Protein AF-A0A3D4I1H3-F1 (afdb_monomer_lite)

pLDDT: mean 95.46, std 5.91, range [66.62, 98.62]

Secondary structure (DSSP, 8-state):
------HHHHHHHHHHHHHHHHHTT-HHHHHHHHHHH-

Structure (mmCIF, N/CA/C/O backbone):
data_AF-A0A3D4I1H3-F1
#
_entry.id   AF-A0A3D4I1H3-F1
#
loop_
_atom_site.group_PDB
_atom_site.id
_atom_site.type_symbol
_atom_site.label_atom_id
_atom_site.label_alt_id
_atom_site.label_comp_id
_atom_site.label_asym_id
_atom_site.label_entity_id
_atom_site.label_seq_id
_atom_site.pdbx_PDB_ins_code
_atom_site.Cartn_x
_atom_site.Cartn_y
_atom_site.Cartn_z
_atom_site.occupancy
_atom_site.B_iso_or_equiv
_atom_site.auth_seq_id
_atom_site.auth_comp_id
_atom_site.auth_asym_id
_atom_site.auth_atom_id
_atom_site.pdbx_PDB_model_num
ATOM 1 N N . SER A 1 1 ? 14.328 -15.630 1.829 1.00 80.31 1 SER A N 1
ATOM 2 C CA . SER A 1 1 ? 13.768 -15.468 0.472 1.00 80.31 1 SER A CA 1
ATOM 3 C C . SER A 1 1 ? 14.115 -14.091 -0.059 1.00 80.31 1 SER A C 1
ATOM 5 O O . SER A 1 1 ? 14.250 -13.183 0.752 1.00 80.31 1 SER A O 1
ATOM 7 N N . PHE A 1 2 ? 14.286 -13.933 -1.372 1.00 92.19 2 PHE A N 1
ATOM 8 C CA . PHE A 1 2 ? 14.514 -12.636 -2.020 1.00 92.19 2 PHE A CA 1
ATOM 9 C C . PHE A 1 2 ? 13.306 -12.308 -2.903 1.00 92.19 2 PHE A C 1
ATOM 11 O O . PHE A 1 2 ? 12.884 -13.164 -3.677 1.00 92.19 2 PHE A O 1
ATOM 18 N N . ILE A 1 3 ? 12.736 -11.110 -2.754 1.00 93.75 3 ILE A N 1
ATOM 19 C CA . ILE A 1 3 ? 11.599 -10.617 -3.543 1.00 93.75 3 ILE A CA 1
ATOM 20 C C . ILE A 1 3 ? 11.912 -9.185 -3.971 1.00 93.75 3 ILE A C 1
ATOM 22 O O . ILE A 1 3 ? 12.366 -8.378 -3.161 1.00 93.75 3 ILE A O 1
ATOM 26 N N . TYR A 1 4 ? 11.659 -8.891 -5.242 1.00 95.12 4 TYR A N 1
ATOM 27 C CA . TYR A 1 4 ? 11.843 -7.580 -5.847 1.00 95.12 4 TYR A CA 1
ATOM 28 C C . TYR A 1 4 ? 10.612 -7.238 -6.687 1.00 95.12 4 TYR A C 1
ATOM 30 O O . TYR A 1 4 ? 10.140 -8.080 -7.450 1.00 95.12 4 TYR A O 1
ATOM 38 N N . TYR A 1 5 ? 10.126 -6.007 -6.551 1.00 94.81 5 TYR A N 1
ATOM 39 C CA . TYR A 1 5 ? 9.059 -5.446 -7.373 1.00 94.81 5 TYR A CA 1
ATOM 40 C C . TYR A 1 5 ? 9.609 -4.258 -8.151 1.00 94.81 5 TYR A C 1
ATOM 42 O O . TYR A 1 5 ? 10.293 -3.403 -7.583 1.00 94.81 5 TYR A O 1
ATOM 50 N N . THR A 1 6 ? 9.286 -4.198 -9.441 1.00 96.38 6 THR A N 1
ATOM 51 C CA . THR A 1 6 ? 9.413 -2.950 -10.193 1.00 96.38 6 THR A CA 1
ATOM 52 C C . THR A 1 6 ? 8.399 -1.944 -9.658 1.00 96.38 6 THR A C 1
ATOM 54 O O . THR A 1 6 ? 7.382 -2.321 -9.074 1.00 96.38 6 THR A O 1
ATOM 57 N N . GLU A 1 7 ? 8.663 -0.659 -9.87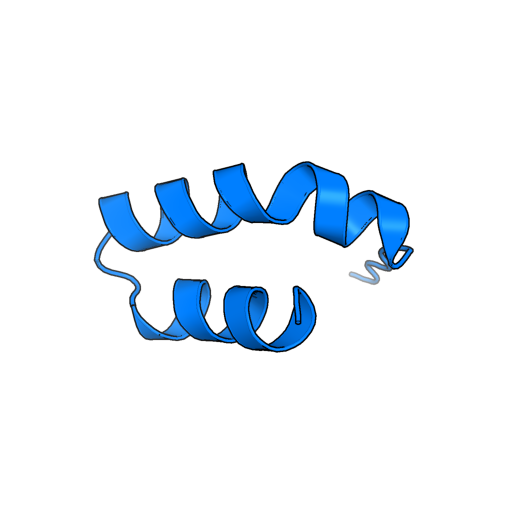2 1.00 95.50 7 GLU A N 1
ATOM 58 C CA . GLU A 1 7 ? 7.746 0.409 -9.464 1.00 95.50 7 GLU A CA 1
ATOM 59 C C . GLU A 1 7 ? 6.344 0.210 -10.058 1.00 95.50 7 GLU A C 1
ATOM 61 O O . GLU A 1 7 ? 5.358 0.249 -9.332 1.00 95.50 7 GLU A O 1
ATOM 66 N N . GLU A 1 8 ? 6.260 -0.110 -11.353 1.00 96.56 8 GLU A N 1
ATOM 67 C CA . GLU A 1 8 ? 4.992 -0.370 -12.043 1.00 96.56 8 GLU A CA 1
ATOM 68 C C . GLU A 1 8 ? 4.234 -1.565 -11.451 1.00 96.56 8 GLU A C 1
ATOM 70 O O . GLU A 1 8 ? 3.023 -1.486 -11.259 1.00 96.56 8 GLU A O 1
ATOM 75 N N . ALA A 1 9 ? 4.934 -2.653 -11.110 1.00 96.88 9 ALA A N 1
ATOM 76 C CA . ALA A 1 9 ? 4.307 -3.829 -10.510 1.00 96.88 9 ALA A CA 1
ATOM 77 C C . ALA A 1 9 ? 3.843 -3.572 -9.069 1.00 96.88 9 ALA A C 1
ATOM 79 O O . ALA A 1 9 ? 2.826 -4.113 -8.647 1.00 96.88 9 ALA A O 1
ATOM 80 N N . LEU A 1 10 ? 4.574 -2.754 -8.302 1.00 96.25 10 LEU A N 1
ATOM 81 C CA . LEU A 1 10 ? 4.139 -2.362 -6.963 1.00 96.25 10 LEU A CA 1
ATOM 82 C C . LEU A 1 10 ? 2.938 -1.414 -7.032 1.00 96.25 10 LEU A C 1
ATOM 84 O O . LEU A 1 10 ? 2.004 -1.570 -6.253 1.00 96.25 10 LEU A O 1
ATOM 88 N N . ARG A 1 11 ? 2.950 -0.463 -7.971 1.00 96.19 11 ARG A N 1
ATOM 89 C CA . ARG A 1 11 ? 1.867 0.503 -8.175 1.00 96.19 11 ARG A CA 1
ATOM 90 C C . ARG A 1 11 ? 0.600 -0.153 -8.724 1.00 96.19 11 ARG A C 1
ATOM 92 O O . ARG A 1 11 ? -0.490 0.256 -8.361 1.00 96.19 11 ARG A O 1
ATOM 99 N N . SER A 1 12 ? 0.707 -1.181 -9.566 1.00 97.06 12 SER A N 1
ATOM 100 C CA . SER A 1 12 ? -0.478 -1.906 -10.046 1.00 97.06 12 SER A CA 1
ATOM 101 C C . SER A 1 12 ? -1.143 -2.761 -8.963 1.00 97.06 12 SER A C 1
ATOM 103 O O . SER A 1 12 ? -2.328 -3.056 -9.075 1.00 97.06 12 SER A O 1
ATOM 105 N N . ALA A 1 13 ? -0.403 -3.135 -7.914 1.00 96.94 13 ALA A N 1
ATOM 106 C CA . ALA A 1 13 ? -0.895 -3.942 -6.800 1.00 96.94 13 ALA A CA 1
ATOM 107 C C . ALA A 1 13 ? -1.158 -3.138 -5.510 1.00 96.94 13 ALA A C 1
ATOM 109 O O . ALA A 1 13 ? -1.662 -3.705 -4.539 1.00 96.94 13 ALA A O 1
ATOM 110 N N . SER A 1 14 ? -0.798 -1.849 -5.453 1.00 97.12 14 SER A N 1
ATOM 111 C CA . SER A 1 14 ? -0.814 -1.058 -4.214 1.00 97.12 14 SER A CA 1
ATOM 112 C C . SER A 1 14 ? -2.201 -0.975 -3.592 1.00 97.12 14 SER A C 1
ATOM 114 O O . SER A 1 14 ? -2.331 -1.194 -2.388 1.00 97.12 14 SER A O 1
ATOM 116 N N . ASP A 1 15 ? -3.224 -0.732 -4.410 1.00 97.69 15 ASP A N 1
ATOM 117 C CA . ASP A 1 15 ? -4.608 -0.555 -3.963 1.00 97.69 15 ASP A CA 1
ATOM 118 C C . ASP A 1 15 ? -5.136 -1.806 -3.255 1.00 97.69 15 ASP A C 1
ATOM 120 O O . ASP A 1 15 ? -5.715 -1.721 -2.170 1.00 97.69 15 ASP A O 1
ATOM 124 N N . ASP A 1 16 ? -4.875 -2.982 -3.829 1.00 98.19 16 ASP A N 1
ATOM 125 C CA . ASP A 1 16 ? -5.290 -4.260 -3.255 1.00 98.19 16 ASP A CA 1
ATOM 126 C C . ASP A 1 16 ? -4.528 -4.563 -1.959 1.00 98.19 16 ASP A C 1
ATOM 128 O O . ASP A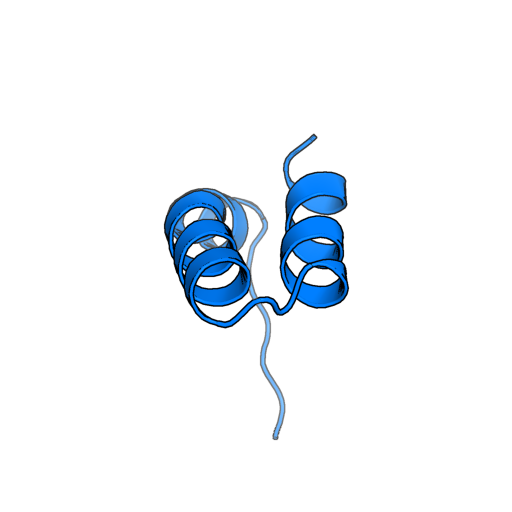 1 16 ? -5.131 -4.984 -0.969 1.00 98.19 16 ASP A O 1
ATOM 132 N N . ILE A 1 17 ? -3.213 -4.307 -1.923 1.00 97.62 17 ILE A N 1
ATOM 133 C CA . ILE A 1 17 ? -2.392 -4.512 -0.718 1.00 97.62 17 ILE A CA 1
ATOM 134 C C . ILE A 1 17 ?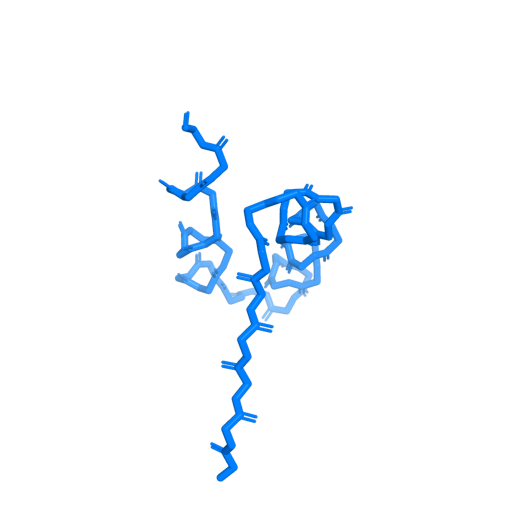 -2.876 -3.607 0.422 1.00 97.62 17 ILE A C 1
ATOM 136 O O . ILE A 1 17 ? -3.005 -4.066 1.560 1.00 97.62 17 ILE A O 1
ATOM 140 N N . ILE A 1 18 ? -3.159 -2.335 0.127 1.00 98.19 18 ILE A N 1
ATOM 141 C CA . ILE A 1 18 ? -3.685 -1.372 1.099 1.00 98.19 18 ILE A CA 1
ATOM 142 C C . ILE A 1 18 ? -5.045 -1.845 1.608 1.00 98.19 18 ILE A C 1
ATOM 144 O O . ILE A 1 18 ? -5.234 -1.944 2.819 1.00 98.19 18 ILE A O 1
ATOM 148 N N . ARG A 1 19 ? -5.960 -2.219 0.706 1.00 98.38 19 ARG A N 1
ATOM 149 C CA . ARG A 1 19 ? -7.311 -2.667 1.064 1.00 98.38 19 ARG A CA 1
ATOM 150 C C . ARG A 1 19 ? -7.295 -3.904 1.961 1.00 98.38 19 ARG A C 1
ATOM 152 O O . ARG A 1 19 ? -8.077 -3.980 2.908 1.00 98.38 19 ARG A O 1
ATOM 159 N N . LEU A 1 20 ? -6.409 -4.861 1.686 1.00 98.62 20 LEU A N 1
ATOM 160 C CA . LEU A 1 20 ? -6.222 -6.043 2.530 1.00 98.62 20 LEU A CA 1
ATOM 161 C C . LEU A 1 20 ? -5.679 -5.660 3.911 1.00 98.62 20 LEU A C 1
ATOM 163 O O . LEU A 1 20 ? -6.239 -6.072 4.925 1.00 98.62 20 LEU A O 1
ATOM 167 N N . ALA A 1 21 ? -4.642 -4.821 3.964 1.00 98.44 21 ALA A N 1
ATOM 168 C CA . ALA A 1 21 ? -4.065 -4.371 5.227 1.00 98.44 21 ALA A CA 1
ATOM 169 C C . ALA A 1 21 ? -5.073 -3.582 6.082 1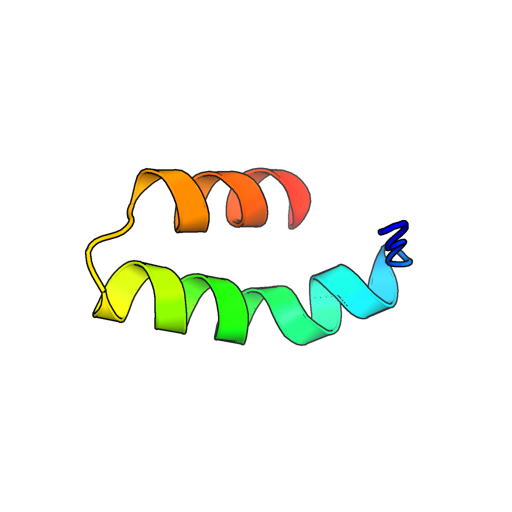.00 98.44 21 ALA A C 1
ATOM 171 O O . ALA A 1 21 ? -5.135 -3.775 7.295 1.00 98.44 21 ALA A O 1
ATOM 172 N N . GLU A 1 22 ? -5.894 -2.725 5.476 1.00 98.12 22 GLU A N 1
ATOM 173 C CA . GLU A 1 22 ? -6.966 -2.004 6.170 1.00 98.12 22 GLU A CA 1
ATOM 174 C C . GLU A 1 22 ? -8.060 -2.945 6.684 1.00 98.12 22 GLU A C 1
ATOM 176 O O . GLU A 1 22 ? -8.495 -2.797 7.828 1.00 98.12 22 GLU A O 1
ATOM 181 N N . ALA A 1 23 ? -8.467 -3.937 5.884 1.00 98.50 23 ALA A N 1
ATOM 182 C CA . ALA A 1 23 ? -9.460 -4.935 6.284 1.00 98.50 23 ALA A CA 1
ATOM 183 C C . ALA A 1 23 ? -9.007 -5.763 7.502 1.00 98.50 23 ALA A C 1
ATOM 185 O O . ALA A 1 23 ? -9.837 -6.176 8.311 1.00 98.50 23 ALA A O 1
ATOM 186 N N . GLU A 1 24 ? -7.698 -5.959 7.663 1.00 98.44 24 GLU A N 1
ATOM 187 C CA . GLU A 1 24 ? -7.089 -6.641 8.810 1.00 98.44 24 GLU A CA 1
ATOM 188 C C . GLU A 1 24 ? -6.737 -5.692 9.976 1.00 98.44 24 GLU A C 1
ATOM 190 O O . GLU A 1 24 ? -6.230 -6.133 11.009 1.00 98.44 24 GLU A O 1
ATOM 195 N N . GLY A 1 25 ? -6.992 -4.384 9.846 1.00 98.12 25 GLY A N 1
ATOM 196 C CA . GLY A 1 25 ? -6.639 -3.380 10.859 1.00 98.12 25 GLY A CA 1
ATOM 197 C C . GLY A 1 25 ? -5.136 -3.078 10.952 1.00 98.12 25 GLY A C 1
ATOM 198 O O . GLY A 1 25 ? -4.678 -2.447 11.908 1.00 98.12 25 GLY A O 1
ATOM 199 N N . LEU A 1 26 ? -4.348 -3.491 9.957 1.00 98.50 26 LEU A N 1
ATOM 200 C CA . LEU A 1 26 ? -2.897 -3.330 9.878 1.00 98.50 26 LEU A CA 1
ATOM 201 C C . LEU A 1 26 ? -2.508 -1.963 9.297 1.00 98.50 26 LEU A C 1
ATOM 203 O O . LEU A 1 26 ? -1.810 -1.855 8.288 1.00 98.50 26 LEU A O 1
ATOM 207 N N . THR A 1 27 ? -2.914 -0.893 9.974 1.00 97.12 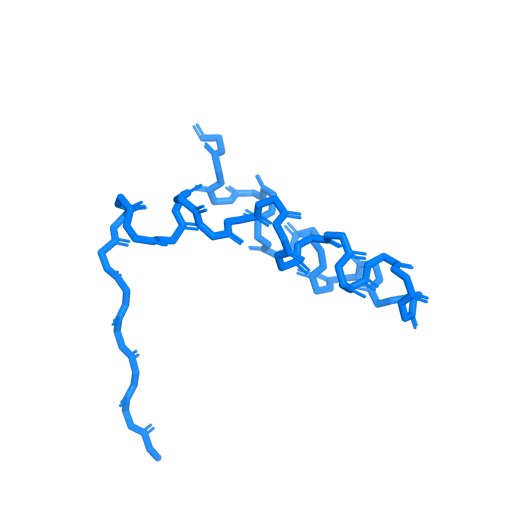27 THR A N 1
ATOM 208 C CA . THR A 1 27 ? -2.747 0.497 9.505 1.00 97.12 27 THR A CA 1
ATOM 209 C C . THR A 1 27 ? -1.299 0.873 9.169 1.00 97.12 27 THR A C 1
ATOM 211 O O . THR A 1 27 ? -1.044 1.557 8.181 1.00 97.12 27 THR A O 1
ATOM 214 N N . ALA A 1 28 ? -0.320 0.387 9.938 1.00 98.25 28 ALA A N 1
ATOM 215 C CA . ALA A 1 28 ? 1.098 0.621 9.653 1.00 98.25 28 ALA A CA 1
ATOM 216 C C . ALA A 1 28 ? 1.563 -0.030 8.334 1.00 98.25 28 ALA A C 1
ATOM 218 O O . ALA A 1 28 ? 2.403 0.536 7.634 1.00 98.25 28 ALA A O 1
ATOM 219 N N . HIS A 1 29 ? 1.004 -1.190 7.975 1.00 98.00 29 HIS A N 1
ATOM 220 C CA . HIS A 1 29 ? 1.346 -1.891 6.737 1.00 98.00 29 HIS A CA 1
ATOM 221 C C . HIS A 1 29 ? 0.770 -1.157 5.526 1.00 98.00 29 HIS A C 1
ATOM 223 O O . HIS A 1 29 ? 1.523 -0.883 4.591 1.00 98.00 29 HIS A O 1
ATOM 229 N N . ALA A 1 30 ? -0.503 -0.747 5.592 1.00 98.19 30 ALA A N 1
ATOM 230 C CA . ALA A 1 30 ? -1.143 0.087 4.572 1.00 98.19 30 ALA A CA 1
ATOM 231 C C . ALA A 1 30 ? -0.326 1.364 4.307 1.00 98.19 30 ALA A C 1
ATOM 233 O O . ALA A 1 30 ? 0.110 1.613 3.183 1.00 98.19 30 ALA A O 1
ATOM 234 N N . ASN A 1 31 ? 0.023 2.095 5.373 1.00 97.69 31 ASN A N 1
ATOM 235 C CA . ASN A 1 31 ? 0.818 3.320 5.272 1.00 97.69 31 ASN A CA 1
ATOM 236 C C . ASN A 1 31 ? 2.187 3.101 4.609 1.00 97.69 31 ASN A C 1
ATOM 238 O O . ASN A 1 31 ? 2.652 3.965 3.868 1.00 97.69 31 ASN A O 1
ATOM 242 N N . SER A 1 32 ? 2.837 1.954 4.841 1.00 97.38 32 SER A N 1
ATOM 243 C CA . SER A 1 32 ? 4.136 1.643 4.226 1.00 97.38 32 SER A CA 1
ATOM 244 C C . SER A 1 32 ? 4.076 1.507 2.697 1.00 97.38 32 SER A C 1
ATOM 246 O O . SER A 1 32 ? 5.099 1.681 2.033 1.00 97.38 32 SER A O 1
ATOM 248 N N . ILE A 1 33 ? 2.896 1.205 2.144 1.00 97.44 33 ILE A N 1
ATOM 249 C CA . ILE A 1 33 ? 2.643 1.137 0.702 1.00 97.44 33 ILE A CA 1
ATOM 250 C C . ILE A 1 33 ? 2.210 2.505 0.175 1.00 97.44 33 ILE A C 1
ATOM 252 O O . ILE A 1 33 ? 2.797 2.981 -0.792 1.00 97.44 33 ILE A O 1
ATOM 256 N N . THR A 1 34 ? 1.293 3.197 0.858 1.00 96.62 34 THR A N 1
ATOM 257 C CA . THR A 1 34 ? 0.797 4.526 0.450 1.00 96.62 34 THR A CA 1
ATOM 258 C C . THR A 1 34 ? 1.915 5.558 0.270 1.00 96.62 34 THR A C 1
ATOM 260 O O . THR A 1 34 ? 1.873 6.378 -0.644 1.00 96.62 34 THR A O 1
ATOM 263 N N . VAL A 1 35 ? 2.955 5.531 1.112 1.00 96.62 35 VAL A N 1
ATOM 264 C CA . VAL A 1 35 ? 4.099 6.458 0.976 1.00 96.62 35 VAL A CA 1
ATOM 265 C C . VAL A 1 35 ? 4.987 6.180 -0.241 1.00 96.62 35 VAL A C 1
ATOM 267 O O . VAL A 1 35 ? 5.820 7.017 -0.567 1.00 96.62 35 VAL A O 1
ATOM 270 N N . ARG A 1 36 ? 4.840 5.016 -0.882 1.00 94.69 36 ARG A N 1
ATOM 271 C CA . ARG A 1 36 ? 5.580 4.611 -2.089 1.00 94.69 36 ARG A CA 1
ATOM 272 C C . ARG A 1 36 ? 4.769 4.809 -3.369 1.00 94.69 36 ARG A C 1
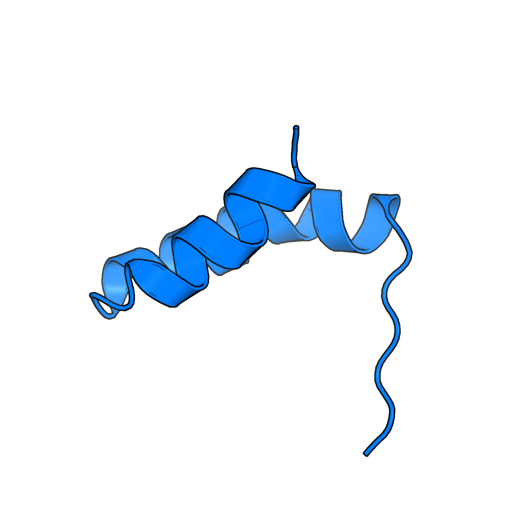ATOM 274 O O . ARG A 1 36 ? 5.329 4.716 -4.452 1.00 94.69 36 ARG A O 1
ATOM 281 N N . GLU A 1 37 ? 3.461 5.014 -3.240 1.00 85.12 37 GLU A N 1
ATOM 282 C CA . GLU A 1 37 ? 2.558 5.265 -4.364 1.00 85.12 37 GLU A CA 1
ATOM 283 C C . GLU A 1 37 ? 2.654 6.717 -4.873 1.00 85.12 37 GLU A C 1
ATOM 285 O O . GLU A 1 37 ? 2.497 6.960 -6.076 1.00 85.12 37 GLU A O 1
ATOM 290 N N . LYS A 1 38 ? 2.935 7.658 -3.956 1.00 66.62 38 LYS A N 1
ATOM 291 C CA . LYS A 1 38 ? 3.194 9.081 -4.234 1.00 66.62 38 LYS A CA 1
ATOM 292 C C . LYS A 1 38 ? 4.514 9.293 -4.961 1.00 66.62 38 LYS A C 1
ATOM 294 O O . LYS A 1 38 ? 4.490 10.076 -5.936 1.00 66.62 38 LYS A O 1
#

Foldseek 3Di:
DDDDDDLVRLLVCLVVQLVVCVVVVVNVRNVVSVVSND

Sequence (38 aa):
SFIYYTEEALRSASDDIIRLAEAEGLTAHANSITVREK

Radius of gyration: 10.18 Å; chains: 1; bounding box: 24×24×23 Å